Protein AF-A0A2N1TL91-F1 (afdb_monomer_lite)

Secondary structure (DSSP, 8-state):
------TT---S---EEEEEEEETTEEEEEEEEEEEEETTEEEETTS-HHHHHHHHHHHHHHT--SS-EEEEEE-EEETTEEESS--EEEEETTTTEEEEEEETTS-TT-EEEEEETTEEEEEEHHHHHHHHHHHHHH-TTS-HHHHHHHHHHHHHH-GGGGSSSSPPPEEEE-

Sequence (174 aa):
MPKITPINRVDKTEKYIVVPRLVRGKIKKTLKRLIKVRGYCYFTQGVALGIIDFIYRAVVKLGLGDRKLIFSRGSVRAAGKVTGSTVEILELDWDLGTSIIIPMKINYHHTCRVTIDSGDHRLKIMEIIVLSGLLKLKYPEKPVRWRNDAAAAIIALGWKTMETENLPSVYRLE

Radius of gyration: 18.21 Å; chains: 1; bounding box: 67×29×43 Å

pLDDT: mean 85.66, std 12.83, range [41.56, 97.56]

Structure (mmCIF, N/CA/C/O backbone):
data_AF-A0A2N1TL91-F1
#
_entry.id   AF-A0A2N1TL91-F1
#
loop_
_atom_site.group_PDB
_atom_site.id
_atom_site.type_symbol
_atom_site.label_atom_id
_atom_site.label_alt_id
_atom_site.label_comp_id
_atom_site.label_asym_id
_atom_site.label_entity_id
_atom_site.label_seq_id
_atom_site.pdbx_PDB_ins_code
_atom_site.Cartn_x
_atom_site.Cartn_y
_atom_site.Cartn_z
_atom_site.occupancy
_atom_site.B_iso_or_equiv
_atom_site.auth_seq_id
_atom_site.auth_comp_id
_atom_site.auth_asym_id
_atom_site.auth_atom_id
_atom_site.pdbx_PDB_model_num
ATOM 1 N N . MET A 1 1 ? -51.811 5.942 13.003 1.00 41.56 1 MET A N 1
ATOM 2 C CA . MET A 1 1 ? -50.927 5.159 13.896 1.00 41.56 1 MET A CA 1
ATOM 3 C C . MET A 1 1 ? -49.476 5.506 13.590 1.00 41.56 1 MET A 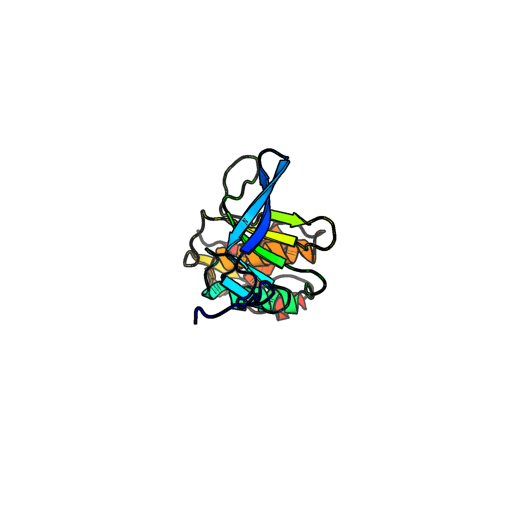C 1
ATOM 5 O O . MET A 1 1 ? -49.114 5.434 12.418 1.00 41.56 1 MET A O 1
ATOM 9 N N . PRO A 1 2 ? -48.652 5.918 14.570 1.00 47.44 2 PRO A N 1
ATOM 10 C CA . PRO A 1 2 ? -47.228 6.111 14.323 1.00 47.44 2 PRO A CA 1
ATOM 11 C C . PRO A 1 2 ? -46.566 4.758 14.025 1.00 47.44 2 PRO A C 1
ATOM 13 O O . PRO A 1 2 ? -46.852 3.749 14.666 1.00 47.44 2 PRO A O 1
ATOM 16 N N . LYS A 1 3 ? -45.708 4.730 13.004 1.00 57.72 3 LYS A N 1
ATOM 17 C CA . LYS A 1 3 ? -45.023 3.527 12.522 1.00 57.72 3 LYS A CA 1
ATOM 18 C C . LYS A 1 3 ? -43.990 3.061 13.557 1.00 57.72 3 LYS A C 1
ATOM 20 O O . LYS A 1 3 ? -42.916 3.648 13.667 1.00 57.72 3 LYS A O 1
ATOM 25 N N . ILE A 1 4 ? -44.309 2.000 14.296 1.00 66.19 4 ILE A N 1
ATOM 26 C CA . ILE A 1 4 ? -43.395 1.361 15.253 1.00 66.19 4 ILE A CA 1
ATOM 27 C C . ILE A 1 4 ? -42.240 0.734 14.462 1.00 66.19 4 ILE A C 1
ATOM 29 O O . ILE A 1 4 ? -42.445 -0.151 13.631 1.00 66.19 4 ILE A O 1
ATOM 33 N N . THR A 1 5 ? -41.020 1.225 14.688 1.00 55.25 5 THR A N 1
ATOM 34 C CA . THR A 1 5 ? -39.805 0.689 14.062 1.00 55.25 5 THR A CA 1
ATOM 35 C C . THR A 1 5 ? -39.042 -0.140 15.102 1.00 55.25 5 THR A C 1
ATOM 37 O O . THR A 1 5 ? -38.749 0.396 16.169 1.00 55.25 5 THR A O 1
ATOM 40 N N . PRO A 1 6 ? -38.721 -1.422 14.838 1.00 58.09 6 PRO A N 1
ATOM 41 C CA . PRO A 1 6 ? -37.989 -2.269 15.780 1.00 58.09 6 PRO A CA 1
ATOM 42 C C . PRO A 1 6 ? -36.609 -1.690 16.098 1.00 58.09 6 PRO A C 1
ATOM 44 O O . PRO A 1 6 ? -35.898 -1.276 15.184 1.00 58.09 6 PRO A O 1
ATOM 47 N N . ILE A 1 7 ? -36.190 -1.736 17.366 1.00 57.38 7 ILE A N 1
ATOM 48 C CA . ILE A 1 7 ? -34.856 -1.272 17.796 1.00 57.38 7 ILE A CA 1
ATOM 49 C C . ILE A 1 7 ? -33.720 -2.052 17.103 1.00 57.38 7 ILE A C 1
ATOM 51 O O . ILE A 1 7 ? -32.641 -1.521 16.869 1.00 57.38 7 ILE A O 1
ATOM 55 N N . ASN A 1 8 ? -34.016 -3.289 16.687 1.00 48.91 8 ASN A N 1
ATOM 56 C CA . ASN A 1 8 ? -33.108 -4.198 15.984 1.00 48.91 8 ASN A CA 1
ATOM 57 C C . ASN A 1 8 ? -33.063 -3.958 14.469 1.00 48.91 8 ASN A C 1
ATOM 59 O O . ASN A 1 8 ? -32.372 -4.676 13.747 1.00 48.91 8 ASN A O 1
ATOM 63 N N . ARG A 1 9 ? -33.794 -2.961 13.959 1.00 46.59 9 ARG A N 1
ATOM 64 C CA . ARG A 1 9 ? -33.745 -2.573 12.552 1.00 46.59 9 ARG A CA 1
ATOM 65 C C . ARG A 1 9 ? -32.490 -1.733 12.312 1.00 46.59 9 ARG A C 1
ATOM 67 O O . ARG A 1 9 ? -32.558 -0.529 12.071 1.00 46.59 9 ARG A O 1
ATOM 74 N N . VAL A 1 10 ? -31.329 -2.385 12.368 1.00 45.81 10 VAL A N 1
ATOM 75 C CA . VAL A 1 10 ? -30.039 -1.852 11.905 1.00 45.81 10 VAL A CA 1
ATOM 76 C C . VAL A 1 10 ? -30.035 -1.871 10.369 1.00 45.81 10 VAL A C 1
ATOM 78 O O . VAL A 1 10 ? -29.189 -2.473 9.717 1.00 45.81 10 VAL A O 1
ATOM 81 N N . ASP A 1 11 ? -31.025 -1.218 9.758 1.00 43.91 11 ASP A N 1
ATOM 82 C CA . ASP A 1 11 ? -31.017 -0.926 8.328 1.00 43.91 11 ASP A CA 1
ATOM 83 C C . ASP A 1 11 ? -30.002 0.197 8.113 1.00 43.91 11 ASP A C 1
ATOM 85 O O . ASP A 1 11 ? -30.347 1.379 8.210 1.00 43.91 11 ASP A O 1
ATOM 89 N N . LYS A 1 12 ? -28.737 -0.189 7.901 1.00 46.09 12 LYS A N 1
ATOM 90 C CA . LYS A 1 12 ? -27.657 0.513 7.177 1.00 46.09 12 LYS A CA 1
ATOM 91 C C . LYS A 1 12 ? -26.326 -0.002 7.714 1.00 46.09 12 LYS A C 1
ATOM 93 O O . LYS A 1 12 ? -25.957 0.342 8.833 1.00 46.09 12 LYS A O 1
ATOM 98 N N . THR A 1 13 ? -25.641 -0.796 6.887 1.00 49.25 13 THR A N 1
ATOM 99 C CA . THR A 1 13 ? -24.174 -0.934 6.813 1.00 49.25 13 THR A CA 1
ATOM 100 C C . THR A 1 13 ? -23.443 -0.051 7.813 1.00 49.25 13 THR A C 1
ATOM 102 O O . THR A 1 13 ? -23.560 1.170 7.706 1.00 49.25 13 THR A O 1
ATOM 105 N N . GLU A 1 14 ? -22.714 -0.657 8.760 1.00 57.12 14 GLU A N 1
ATOM 106 C CA . GLU A 1 14 ? -21.877 0.027 9.754 1.00 57.12 14 GLU A CA 1
ATOM 107 C C . GLU A 1 14 ? -21.285 1.313 9.168 1.00 57.12 14 GLU A C 1
ATOM 109 O O . GLU A 1 14 ? -20.342 1.303 8.375 1.00 57.12 14 GLU A O 1
ATOM 114 N N . LYS A 1 15 ? -21.909 2.455 9.480 1.00 73.25 15 LYS A N 1
ATOM 115 C CA . LYS A 1 15 ? -21.544 3.720 8.831 1.00 73.25 15 LYS A CA 1
ATOM 116 C C . LYS A 1 15 ? -20.199 4.214 9.322 1.00 73.25 15 LYS A C 1
ATOM 118 O O . LYS A 1 15 ? -19.642 5.117 8.709 1.00 73.25 15 LYS A O 1
ATOM 123 N N . TYR A 1 16 ? -19.701 3.666 10.423 1.00 79.44 16 TYR A N 1
ATOM 124 C CA . TYR A 1 16 ? -18.503 4.115 11.093 1.00 79.44 16 TYR A CA 1
ATOM 125 C C . TYR A 1 16 ? -17.674 2.928 11.563 1.00 79.44 16 TYR A C 1
ATOM 127 O O . TYR A 1 16 ? -18.215 1.915 11.987 1.00 79.44 16 TYR A O 1
ATOM 135 N N . ILE A 1 17 ? -16.359 3.097 11.521 1.00 80.38 17 ILE A N 1
ATOM 136 C CA . ILE A 1 17 ? -15.377 2.167 12.060 1.00 80.38 17 ILE A CA 1
ATOM 137 C C . ILE A 1 17 ? -14.492 2.906 13.054 1.00 80.38 17 ILE A C 1
ATOM 139 O O . ILE A 1 17 ? -14.173 4.090 12.881 1.00 80.38 17 ILE A O 1
ATOM 143 N N . VAL A 1 18 ? -14.085 2.207 14.107 1.00 78.50 18 VAL A N 1
ATOM 144 C CA . VAL A 1 18 ? -13.076 2.714 15.029 1.00 78.50 18 VAL A CA 1
ATOM 145 C C . VAL A 1 18 ? -11.709 2.511 14.387 1.00 78.50 18 VAL A C 1
ATOM 147 O O . VAL A 1 18 ? -11.247 1.388 14.226 1.00 78.50 18 VAL A O 1
ATOM 150 N N . VAL A 1 19 ? -11.057 3.612 14.020 1.00 78.31 19 VAL A N 1
ATOM 151 C CA . VAL A 1 19 ? -9.691 3.621 13.495 1.00 78.31 19 VAL A CA 1
ATOM 152 C C . VAL A 1 19 ? -8.743 4.058 14.605 1.00 78.31 19 VAL A C 1
ATOM 154 O O . VAL A 1 19 ? -8.709 5.243 14.960 1.00 78.31 19 VAL A O 1
ATOM 157 N N . PRO A 1 20 ? -7.974 3.136 15.187 1.00 75.50 20 PRO A N 1
ATOM 158 C CA . PRO A 1 20 ? -6.905 3.490 16.103 1.00 75.50 20 PRO A CA 1
ATOM 159 C C . PRO A 1 20 ? -5.712 4.081 15.347 1.00 75.50 20 PRO A C 1
ATOM 161 O O . PRO A 1 20 ? -5.467 3.800 14.168 1.00 75.50 20 PRO A O 1
ATOM 164 N N . ARG A 1 21 ? -4.994 4.952 16.050 1.00 75.56 21 ARG A N 1
ATOM 165 C CA . ARG A 1 21 ? -3.852 5.713 15.550 1.00 75.56 21 ARG A CA 1
ATOM 166 C C . ARG A 1 21 ? -2.881 5.996 16.685 1.00 75.56 21 ARG A C 1
ATOM 168 O O . ARG A 1 21 ? -3.324 6.210 17.814 1.00 75.56 21 ARG A O 1
ATOM 175 N N . LEU A 1 22 ? -1.589 6.099 16.391 1.00 73.94 22 LEU A N 1
ATOM 176 C CA . LEU A 1 22 ? -0.610 6.547 17.376 1.00 73.94 22 LEU A CA 1
ATOM 177 C C . LEU A 1 22 ? -0.572 8.080 17.436 1.00 73.94 22 LEU A C 1
ATOM 179 O O . LEU A 1 22 ? -0.295 8.774 16.457 1.00 73.94 22 LEU A O 1
ATOM 183 N N . VAL A 1 23 ? -0.854 8.637 18.613 1.00 75.81 23 VAL A N 1
ATOM 184 C CA . VAL A 1 23 ? -0.751 10.074 18.888 1.00 75.81 23 VAL A CA 1
ATOM 185 C C . VAL A 1 23 ? 0.132 10.258 20.113 1.00 75.81 23 VAL A C 1
ATOM 187 O O . VAL A 1 23 ? -0.252 9.882 21.215 1.00 75.81 23 VAL A O 1
ATOM 190 N N . ARG A 1 24 ? 1.322 10.846 19.920 1.00 74.88 24 ARG A N 1
ATOM 191 C CA . ARG A 1 24 ? 2.325 11.044 20.990 1.00 74.88 24 ARG A CA 1
ATOM 192 C C . ARG A 1 24 ? 2.634 9.741 21.756 1.00 74.88 24 ARG A C 1
ATOM 194 O O . ARG A 1 24 ? 2.652 9.732 22.979 1.00 74.88 24 ARG A O 1
ATOM 201 N N . GLY A 1 25 ? 2.800 8.632 21.030 1.00 71.38 25 GLY A N 1
ATOM 202 C CA . GLY A 1 25 ? 3.099 7.312 21.604 1.00 71.38 25 GLY A CA 1
ATOM 203 C C . GLY A 1 25 ? 1.911 6.585 22.245 1.00 71.38 25 GLY A C 1
ATOM 204 O O . GLY A 1 25 ? 2.055 5.433 22.629 1.00 71.38 25 GLY A O 1
ATOM 205 N N . LYS A 1 26 ? 0.730 7.210 22.331 1.00 76.75 26 LYS A N 1
ATOM 206 C CA . LYS A 1 26 ? -0.486 6.580 22.864 1.00 76.75 26 LYS A CA 1
ATOM 207 C C . LYS A 1 26 ? -1.430 6.177 21.735 1.00 76.75 26 LYS A C 1
ATOM 209 O O . LYS A 1 26 ? -1.617 6.936 20.780 1.00 76.75 26 LYS A O 1
ATOM 214 N N . ILE A 1 27 ? -2.061 5.009 21.859 1.00 78.62 27 ILE A N 1
ATOM 215 C CA . ILE A 1 27 ? -3.109 4.572 20.931 1.00 78.62 27 ILE A CA 1
ATOM 216 C C . ILE A 1 27 ? -4.360 5.416 21.188 1.00 78.62 27 ILE A C 1
ATOM 218 O O . ILE A 1 27 ? -4.986 5.334 22.243 1.00 78.62 27 ILE A O 1
ATOM 222 N N . LYS A 1 28 ? -4.739 6.235 20.208 1.00 82.00 28 LYS A N 1
ATOM 223 C CA . LYS A 1 28 ? -5.985 7.001 20.205 1.00 82.00 28 LYS A CA 1
ATOM 224 C C . LYS A 1 28 ? -6.950 6.397 19.194 1.00 82.00 28 LYS A C 1
ATOM 226 O O . LYS A 1 28 ? -6.674 6.364 17.996 1.00 82.00 28 LYS A O 1
ATOM 231 N N . LYS A 1 29 ? -8.109 5.961 19.677 1.00 81.25 29 LYS A N 1
ATOM 232 C CA . LYS A 1 29 ? -9.216 5.455 18.859 1.00 81.25 29 LYS A CA 1
ATOM 233 C C . LYS A 1 29 ? -10.019 6.635 18.308 1.00 81.25 29 LYS A C 1
ATOM 235 O O . LYS A 1 29 ? -10.414 7.519 19.062 1.00 81.25 29 LYS A O 1
ATOM 240 N N . THR A 1 30 ? -10.214 6.685 16.991 1.00 82.69 30 THR A N 1
ATOM 241 C CA . THR A 1 30 ? -11.008 7.727 16.321 1.00 82.69 30 THR A CA 1
ATOM 242 C C . THR A 1 30 ? -12.132 7.079 15.533 1.00 82.69 30 THR A C 1
ATOM 244 O O . THR A 1 30 ? -11.883 6.171 14.746 1.00 82.69 30 THR A O 1
ATOM 247 N N . LEU A 1 31 ? -13.360 7.561 15.698 1.00 85.31 31 LEU A N 1
ATOM 248 C CA . LEU A 1 31 ? -14.481 7.108 14.885 1.00 85.31 31 LEU A CA 1
ATOM 249 C C . LEU A 1 31 ? -14.393 7.747 13.493 1.00 85.31 31 LEU A C 1
ATOM 251 O O . LEU A 1 31 ? -14.317 8.972 13.374 1.00 85.31 31 LEU A O 1
ATOM 255 N N . LYS A 1 32 ? -14.393 6.938 12.432 1.00 87.31 32 LYS A N 1
ATOM 256 C CA . LYS A 1 32 ? -14.409 7.430 11.048 1.00 87.31 32 LYS A CA 1
ATOM 257 C C . LYS A 1 32 ? -15.537 6.805 10.268 1.00 87.31 32 LYS A C 1
ATOM 259 O O . LYS A 1 32 ? -15.797 5.617 10.400 1.00 87.31 32 LYS A O 1
ATOM 264 N N . ARG A 1 33 ? -16.162 7.600 9.405 1.00 89.38 33 ARG A N 1
ATOM 265 C CA . ARG A 1 33 ? -17.212 7.109 8.521 1.00 89.38 33 ARG A CA 1
ATOM 266 C C . ARG A 1 33 ? -16.628 6.135 7.493 1.00 89.38 33 ARG A C 1
ATOM 268 O O . ARG A 1 33 ? -15.621 6.467 6.869 1.00 89.38 33 ARG A O 1
ATOM 275 N N . LEU A 1 34 ? -17.244 4.975 7.298 1.00 90.69 34 LEU A N 1
ATOM 276 C CA . LEU A 1 34 ? -16.944 4.050 6.204 1.00 90.69 34 LEU A CA 1
ATOM 277 C C . LEU A 1 34 ? -17.636 4.518 4.920 1.00 90.69 34 LEU A C 1
ATOM 279 O O . LEU A 1 34 ? -18.789 4.950 4.943 1.00 90.69 34 LEU A O 1
ATOM 283 N N . ILE A 1 35 ? -16.918 4.446 3.799 1.00 91.50 35 ILE A N 1
ATOM 284 C CA . ILE A 1 35 ? -17.456 4.773 2.467 1.00 91.50 35 ILE A CA 1
ATOM 285 C C . ILE A 1 35 ? -17.582 3.546 1.570 1.00 91.50 35 ILE A C 1
ATOM 287 O O . ILE A 1 35 ? -18.429 3.533 0.682 1.00 91.50 35 ILE A O 1
ATOM 291 N N . LYS A 1 36 ? -16.740 2.528 1.776 1.00 91.31 36 LYS A N 1
ATOM 292 C CA . LYS A 1 36 ? -16.736 1.306 0.972 1.00 91.31 36 LYS A CA 1
ATOM 293 C C . LYS A 1 36 ? -16.106 0.168 1.767 1.00 91.31 36 LYS A C 1
ATOM 295 O O . LYS A 1 36 ? -15.115 0.374 2.464 1.00 91.31 36 LYS A O 1
ATOM 300 N N . VAL A 1 37 ? -16.666 -1.025 1.623 1.00 91.75 37 VAL A N 1
ATOM 301 C CA . VAL A 1 37 ? -16.080 -2.285 2.090 1.00 91.75 37 VAL A CA 1
ATOM 302 C C . VAL A 1 37 ? -15.947 -3.190 0.872 1.00 91.75 37 VAL A C 1
ATOM 304 O O . VAL A 1 37 ? -16.859 -3.247 0.045 1.00 91.75 37 VAL A O 1
ATOM 307 N N . ARG A 1 38 ? -14.793 -3.839 0.711 1.00 91.81 38 ARG A N 1
ATOM 308 C CA . ARG A 1 38 ? -14.535 -4.773 -0.391 1.00 91.81 38 ARG A CA 1
ATOM 309 C C . ARG A 1 38 ? -13.694 -5.940 0.118 1.00 91.81 38 ARG A C 1
ATOM 311 O O . ARG A 1 38 ? -12.493 -5.788 0.329 1.00 91.81 38 ARG A O 1
ATOM 318 N N . GLY A 1 39 ? -14.333 -7.093 0.319 1.00 90.31 39 GLY A N 1
ATOM 319 C CA . GLY A 1 39 ? -13.713 -8.231 1.003 1.00 90.31 39 GLY A CA 1
ATOM 320 C C . GLY A 1 39 ? -13.255 -7.830 2.408 1.00 90.31 39 GLY A C 1
ATOM 321 O O . GLY A 1 39 ? -14.010 -7.218 3.156 1.00 90.31 39 GLY A O 1
ATOM 322 N N . TYR A 1 40 ? -11.994 -8.103 2.725 1.00 91.31 40 TYR A N 1
ATOM 323 C CA . TYR A 1 40 ? -11.333 -7.727 3.980 1.00 91.31 40 TYR A CA 1
ATOM 324 C C . TYR A 1 40 ? -10.836 -6.265 4.018 1.00 91.31 40 TYR A C 1
ATOM 326 O O . TYR A 1 40 ? -10.272 -5.842 5.026 1.00 91.31 40 TYR A O 1
ATOM 334 N N . CYS A 1 41 ? -11.012 -5.473 2.950 1.00 94.56 41 CYS A N 1
ATOM 335 C CA . CYS A 1 41 ? -10.593 -4.069 2.912 1.00 94.56 41 CYS A CA 1
ATOM 336 C C . CYS A 1 41 ? -11.740 -3.117 3.286 1.00 94.56 41 CYS A C 1
ATOM 338 O O . CYS A 1 41 ? -12.769 -3.061 2.607 1.00 94.56 41 CYS A O 1
ATOM 340 N N . TYR A 1 42 ? -11.517 -2.298 4.310 1.00 94.38 42 TYR A N 1
ATOM 341 C CA . TYR A 1 42 ? -12.449 -1.296 4.822 1.00 94.38 42 TYR A CA 1
ATOM 342 C C . TYR A 1 42 ? -11.905 0.099 4.525 1.00 94.38 42 TYR A C 1
ATOM 344 O O . TYR A 1 42 ? -10.806 0.442 4.954 1.00 94.38 42 TYR A O 1
ATOM 352 N N . PHE A 1 43 ? -12.662 0.924 3.805 1.00 94.81 43 PHE A N 1
ATOM 353 C CA . PHE A 1 43 ? -12.222 2.252 3.378 1.00 94.81 43 PHE A CA 1
ATOM 354 C C . PHE A 1 43 ? -13.031 3.337 4.075 1.00 94.81 43 PHE A C 1
ATOM 356 O O . PHE A 1 43 ? -14.263 3.374 3.980 1.00 94.81 43 PHE A O 1
ATOM 363 N N . THR A 1 44 ? -12.339 4.253 4.753 1.00 94.00 44 THR A N 1
ATOM 364 C CA . THR A 1 44 ? -12.988 5.393 5.406 1.00 94.00 44 THR A CA 1
ATOM 365 C C . THR A 1 44 ? -13.160 6.582 4.472 1.00 94.00 44 THR A C 1
ATOM 367 O O . THR A 1 44 ? -12.471 6.727 3.461 1.00 94.00 44 THR A O 1
ATOM 370 N N . GLN A 1 45 ? -14.017 7.513 4.881 1.00 90.00 45 GLN A N 1
ATOM 371 C CA . GLN A 1 45 ? -14.168 8.816 4.253 1.00 90.00 45 GLN A CA 1
ATOM 372 C C . GLN A 1 45 ? -12.808 9.513 4.101 1.00 90.00 45 GLN A C 1
ATOM 374 O O . GLN A 1 45 ? -11.959 9.472 4.998 1.00 90.00 45 GLN A O 1
ATOM 379 N N . GLY A 1 46 ? -12.604 10.114 2.928 1.00 89.25 46 GLY A N 1
ATOM 380 C CA . GLY A 1 46 ? -11.363 10.771 2.519 1.00 89.25 46 GLY A CA 1
ATOM 381 C C . GLY A 1 46 ? -10.449 9.908 1.646 1.00 89.25 46 GLY A C 1
ATOM 382 O O . GLY A 1 46 ? -9.626 10.467 0.921 1.00 89.25 46 GLY A O 1
ATOM 383 N N . VAL A 1 47 ? -10.569 8.574 1.668 1.00 94.00 47 VAL A N 1
ATOM 384 C CA . VAL A 1 47 ? -9.841 7.730 0.707 1.00 94.00 47 VAL A CA 1
ATOM 385 C C . VAL A 1 47 ? -10.436 7.944 -0.687 1.00 94.00 47 VAL A C 1
ATOM 387 O O . VAL A 1 47 ? -11.649 7.866 -0.866 1.00 94.00 47 VAL A O 1
ATOM 390 N N . ALA A 1 4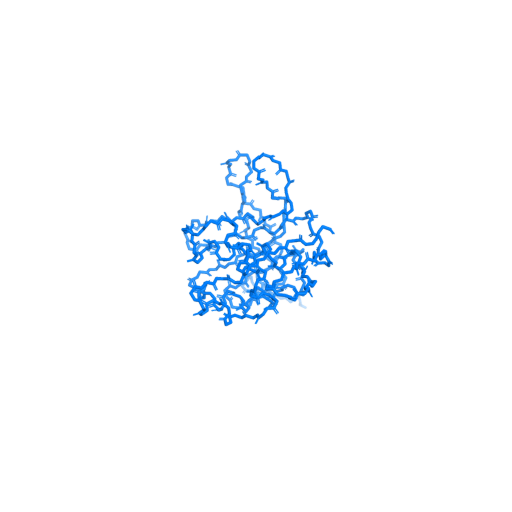8 ? -9.586 8.240 -1.674 1.00 93.38 48 ALA A N 1
ATOM 391 C CA . ALA A 1 48 ? -10.029 8.467 -3.045 1.00 93.38 48 ALA A CA 1
ATOM 392 C C . ALA A 1 48 ? -10.632 7.185 -3.638 1.00 93.38 48 ALA A C 1
ATOM 394 O O . ALA A 1 48 ? -10.034 6.117 -3.547 1.00 93.38 48 ALA A O 1
ATOM 395 N N . LEU A 1 49 ? -11.790 7.275 -4.297 1.00 92.06 49 LEU A N 1
ATOM 396 C CA . LEU A 1 49 ? -12.440 6.088 -4.868 1.00 92.06 49 LEU A CA 1
ATOM 397 C C . LEU A 1 49 ? -11.559 5.383 -5.914 1.00 92.06 49 LEU A C 1
ATOM 399 O O . LEU A 1 49 ? -11.559 4.157 -5.976 1.00 92.06 49 LEU A O 1
ATOM 403 N N . GLY A 1 50 ? -10.755 6.146 -6.665 1.00 92.12 50 GLY A N 1
ATOM 404 C CA . GLY A 1 50 ? -9.857 5.615 -7.694 1.00 92.12 50 GLY A CA 1
ATOM 405 C C . GLY A 1 50 ? -8.752 4.689 -7.172 1.00 92.12 50 GLY A C 1
ATOM 406 O O . GLY A 1 50 ? -8.307 3.822 -7.913 1.00 92.12 50 GLY A O 1
ATOM 407 N N . ILE A 1 51 ? -8.339 4.810 -5.900 1.00 95.19 51 ILE A N 1
ATOM 408 C CA . ILE A 1 51 ? -7.289 3.940 -5.337 1.00 95.19 51 ILE A CA 1
ATOM 409 C C . ILE A 1 51 ? -7.842 2.631 -4.757 1.00 95.19 51 ILE A C 1
ATOM 411 O O . ILE A 1 51 ? -7.092 1.682 -4.550 1.00 95.19 51 ILE A O 1
ATOM 415 N N . ILE A 1 52 ? -9.149 2.553 -4.489 1.00 95.50 52 ILE A N 1
ATOM 416 C CA . ILE A 1 52 ? -9.756 1.419 -3.772 1.00 95.50 52 ILE A CA 1
ATOM 417 C C . ILE A 1 52 ? -9.549 0.104 -4.524 1.00 95.50 52 ILE A C 1
ATOM 419 O O . ILE A 1 52 ? -9.178 -0.908 -3.931 1.00 95.50 52 ILE A O 1
ATOM 423 N N . ASP A 1 53 ? -9.774 0.124 -5.834 1.00 95.38 53 ASP A N 1
ATOM 424 C CA . ASP A 1 53 ? -9.685 -1.069 -6.669 1.00 95.38 53 ASP A CA 1
ATOM 425 C C . ASP A 1 53 ? -8.238 -1.540 -6.833 1.00 95.38 53 ASP A C 1
ATOM 427 O O . ASP A 1 53 ? -7.977 -2.743 -6.792 1.00 95.38 53 ASP A O 1
ATOM 431 N N . PHE A 1 54 ? -7.301 -0.593 -6.929 1.00 96.19 54 PHE A N 1
ATOM 432 C CA . PHE A 1 54 ? -5.868 -0.870 -6.891 1.00 96.19 54 PHE A CA 1
ATOM 433 C C . PHE A 1 54 ? -5.467 -1.548 -5.574 1.00 96.19 54 PHE A C 1
ATOM 435 O O . PHE A 1 54 ? -4.869 -2.623 -5.597 1.00 96.19 54 PHE A O 1
ATOM 442 N N . ILE A 1 55 ? -5.865 -0.970 -4.434 1.00 97.25 55 ILE A N 1
ATOM 443 C CA . ILE A 1 55 ? -5.564 -1.512 -3.103 1.00 97.25 55 ILE A CA 1
ATOM 444 C C . ILE A 1 55 ? -6.117 -2.923 -2.964 1.00 97.25 55 ILE A C 1
ATOM 446 O O . ILE A 1 55 ? -5.375 -3.831 -2.612 1.00 97.25 55 ILE A O 1
ATOM 450 N N . TYR A 1 56 ? -7.398 -3.126 -3.271 1.00 96.88 56 TYR A N 1
ATOM 451 C CA . TYR A 1 56 ? -8.017 -4.440 -3.137 1.00 96.88 56 TYR A CA 1
ATOM 452 C C . TYR A 1 56 ? -7.278 -5.506 -3.960 1.00 96.88 56 TYR A C 1
ATOM 454 O O . TYR A 1 56 ? -6.947 -6.565 -3.432 1.00 96.88 56 TYR A O 1
ATOM 462 N N . ARG A 1 57 ? -6.950 -5.214 -5.228 1.00 95.69 57 ARG A N 1
ATOM 463 C CA . ARG A 1 57 ? -6.180 -6.140 -6.078 1.00 95.69 57 ARG A CA 1
ATOM 464 C C . ARG A 1 57 ? -4.800 -6.438 -5.494 1.00 95.69 57 ARG A C 1
ATOM 466 O O . ARG A 1 57 ? -4.378 -7.590 -5.526 1.00 95.69 57 ARG A O 1
ATOM 473 N N . ALA A 1 58 ? -4.123 -5.427 -4.951 1.00 96.88 58 ALA A N 1
ATOM 474 C CA . ALA A 1 58 ? -2.820 -5.603 -4.322 1.00 96.88 58 ALA A CA 1
ATOM 475 C C . ALA A 1 58 ? -2.881 -6.488 -3.077 1.00 96.88 58 ALA A C 1
ATOM 477 O O . ALA A 1 58 ? -2.055 -7.382 -2.920 1.00 96.88 58 ALA A O 1
ATOM 478 N N . VAL A 1 59 ? -3.885 -6.293 -2.224 1.00 96.69 59 VAL A N 1
ATOM 479 C CA . VAL A 1 59 ? -4.060 -7.112 -1.021 1.00 96.69 59 VAL A CA 1
ATOM 480 C C . VAL A 1 59 ? -4.357 -8.572 -1.392 1.00 96.69 59 VAL A C 1
ATOM 482 O O . VAL A 1 59 ? -3.757 -9.472 -0.804 1.00 96.69 59 VAL A O 1
ATOM 485 N N . VAL A 1 60 ? -5.184 -8.814 -2.421 1.00 95.69 60 VAL A N 1
ATOM 486 C CA . VAL A 1 60 ? -5.439 -10.171 -2.949 1.00 95.69 60 VAL A CA 1
ATOM 487 C C . VAL A 1 60 ? -4.150 -10.803 -3.460 1.00 95.69 60 VAL A C 1
ATOM 489 O O . VAL A 1 60 ? -3.832 -11.926 -3.079 1.00 95.69 60 VAL A O 1
ATOM 492 N N . LYS A 1 61 ? -3.383 -10.084 -4.286 1.00 95.00 61 LYS A N 1
ATOM 493 C CA . LYS A 1 61 ? -2.136 -10.595 -4.873 1.00 95.00 61 LYS A CA 1
ATOM 494 C C . LYS A 1 61 ? -1.054 -10.890 -3.838 1.00 95.00 61 LYS A C 1
ATOM 496 O O . LYS A 1 61 ? -0.300 -11.837 -4.019 1.00 95.00 61 LYS A O 1
ATOM 501 N N . LEU A 1 62 ? -1.002 -10.127 -2.750 1.00 94.44 62 LEU A N 1
ATOM 502 C CA . LEU A 1 62 ? -0.060 -10.357 -1.651 1.00 94.44 62 LEU A CA 1
ATOM 503 C C . LEU A 1 62 ? -0.536 -11.436 -0.660 1.00 94.44 62 LEU A C 1
ATOM 505 O O . LEU A 1 62 ? 0.229 -11.843 0.219 1.00 94.44 62 LEU A O 1
ATOM 509 N N . GLY A 1 63 ? -1.779 -11.914 -0.787 1.00 94.12 63 GLY A N 1
ATOM 510 C CA . GLY A 1 63 ? -2.365 -12.891 0.132 1.00 94.12 63 GLY A CA 1
ATOM 511 C C . GLY A 1 63 ? -2.591 -12.331 1.539 1.00 94.12 63 GLY A C 1
ATOM 512 O O . GLY A 1 63 ? -2.520 -13.071 2.510 1.00 94.12 63 GLY A O 1
ATOM 513 N N . LEU A 1 64 ? -2.844 -11.026 1.660 1.00 93.12 64 LEU A N 1
ATOM 514 C CA . LEU A 1 64 ? -3.039 -10.312 2.932 1.00 93.12 64 LEU A CA 1
ATOM 515 C C . LEU A 1 64 ? -4.515 -10.328 3.390 1.00 93.12 64 LEU A C 1
ATOM 517 O O . LEU A 1 64 ? -5.008 -9.372 3.986 1.00 93.12 64 LEU A O 1
ATOM 521 N N . GLY A 1 65 ? -5.243 -11.383 3.019 1.00 87.69 65 GLY A N 1
ATOM 522 C CA . GLY A 1 65 ? -6.689 -11.505 3.209 1.00 87.69 65 GLY A CA 1
ATOM 523 C C . GLY A 1 65 ? -7.130 -12.249 4.465 1.00 87.69 65 GLY A C 1
ATOM 524 O O . GLY A 1 65 ? -8.326 -12.435 4.669 1.00 87.69 65 GLY A O 1
ATOM 525 N N . ASP A 1 66 ? -6.170 -12.679 5.276 1.00 87.06 66 ASP A N 1
ATOM 526 C CA . ASP A 1 66 ? -6.358 -13.370 6.554 1.00 87.06 66 ASP A CA 1
ATOM 527 C C . ASP A 1 66 ? -6.864 -12.439 7.669 1.00 87.06 66 ASP A C 1
ATOM 529 O O . ASP A 1 66 ? -7.370 -12.901 8.688 1.00 87.06 66 ASP A O 1
ATOM 533 N N . ARG A 1 67 ? -6.752 -11.121 7.471 1.00 86.69 67 ARG A N 1
ATOM 534 C CA . ARG A 1 67 ? -7.074 -10.094 8.465 1.00 86.69 67 ARG A CA 1
ATOM 535 C C . ARG A 1 67 ? -7.820 -8.917 7.846 1.00 86.69 67 ARG A C 1
ATOM 537 O O . ARG A 1 67 ? -7.677 -8.611 6.663 1.00 86.69 67 ARG A O 1
ATOM 544 N N . LYS A 1 68 ? -8.585 -8.191 8.664 1.00 91.31 68 LYS A N 1
ATOM 545 C CA . LYS A 1 68 ? -9.234 -6.942 8.234 1.00 91.31 68 LYS A CA 1
ATOM 546 C C . LYS A 1 68 ? -8.180 -5.859 8.010 1.00 91.31 68 LYS A C 1
ATOM 548 O O . LYS A 1 68 ? -7.363 -5.607 8.887 1.00 91.31 68 LYS A O 1
ATOM 553 N N . LEU A 1 69 ? -8.225 -5.170 6.874 1.00 94.19 69 LEU A N 1
ATOM 554 C CA . LEU A 1 69 ? -7.352 -4.033 6.576 1.00 94.19 69 LEU A CA 1
ATOM 555 C C . LEU A 1 69 ? -8.174 -2.751 6.482 1.00 94.19 69 LEU A C 1
ATOM 557 O O . LEU A 1 69 ? -9.041 -2.615 5.617 1.00 94.19 69 LEU A O 1
ATOM 561 N N . ILE A 1 70 ? -7.890 -1.798 7.363 1.00 94.06 70 ILE A N 1
ATOM 562 C CA . ILE A 1 70 ? -8.638 -0.548 7.488 1.00 94.06 70 ILE A CA 1
ATOM 563 C C . ILE A 1 70 ? -7.814 0.586 6.888 1.00 94.06 70 ILE A C 1
ATOM 565 O O . ILE A 1 70 ? -6.845 1.053 7.480 1.00 94.06 70 ILE A O 1
ATOM 569 N N . PHE A 1 71 ? -8.225 1.072 5.724 1.00 95.31 71 PHE A N 1
ATOM 570 C CA . PHE A 1 71 ? -7.581 2.171 5.019 1.00 95.31 71 PHE A CA 1
ATOM 571 C C . PHE A 1 71 ? -8.260 3.487 5.363 1.00 95.31 71 PHE A C 1
ATOM 573 O O . PHE A 1 71 ? -9.455 3.687 5.120 1.00 95.31 71 PHE A O 1
ATOM 580 N N . SER A 1 72 ? -7.480 4.425 5.891 1.00 94.88 72 SER A N 1
ATOM 581 C CA . SER A 1 72 ? -7.979 5.756 6.215 1.00 94.88 72 SER A CA 1
ATOM 582 C C . SER A 1 72 ? -7.003 6.854 5.817 1.00 94.88 72 SER A C 1
ATOM 584 O O . SER A 1 72 ? -5.835 6.601 5.547 1.00 94.88 72 SER A O 1
ATOM 586 N N . ARG A 1 73 ? -7.469 8.106 5.783 1.00 93.38 73 ARG A N 1
ATOM 587 C CA . ARG A 1 73 ? -6.601 9.279 5.596 1.00 93.38 73 ARG A CA 1
ATOM 588 C C . ARG A 1 73 ? -6.275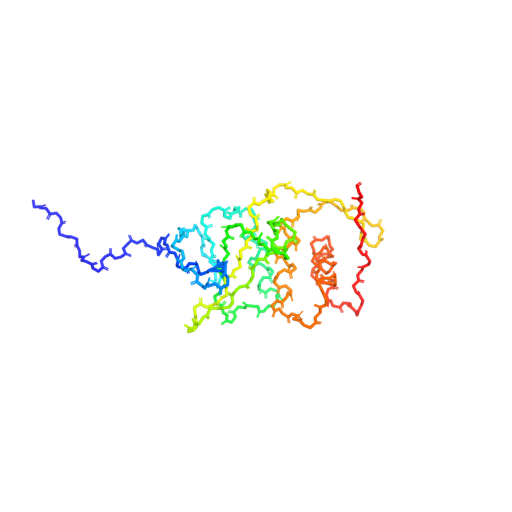 9.934 6.923 1.00 93.38 73 ARG A C 1
ATOM 590 O O . ARG A 1 73 ? -7.152 10.056 7.780 1.00 93.38 73 ARG A O 1
ATOM 597 N N . GLY A 1 74 ? -5.042 10.386 7.098 1.00 91.06 74 GLY A N 1
ATOM 598 C CA . GLY A 1 74 ? -4.640 11.111 8.300 1.00 91.06 74 GLY A CA 1
ATOM 599 C C . GLY A 1 74 ? -3.288 11.792 8.160 1.00 91.06 74 GLY A C 1
ATOM 600 O O . GLY A 1 74 ? -2.612 11.671 7.142 1.00 91.06 74 GLY A O 1
ATOM 601 N N . SER A 1 75 ? -2.888 12.531 9.192 1.00 89.81 75 SER A N 1
ATOM 602 C CA . SER A 1 75 ? -1.513 13.022 9.295 1.00 89.81 75 SER A CA 1
ATOM 603 C C . SER A 1 75 ? -0.597 11.841 9.639 1.00 89.81 75 SER A C 1
ATOM 605 O O . SER A 1 75 ? -0.827 11.142 10.618 1.00 89.81 75 SER A O 1
ATOM 607 N N . VAL A 1 76 ? 0.427 11.600 8.832 1.00 90.00 76 VAL A N 1
ATOM 608 C CA . VAL A 1 76 ? 1.435 10.566 9.101 1.00 90.00 76 VAL A CA 1
ATOM 609 C C . VAL A 1 76 ? 2.709 11.269 9.530 1.00 90.00 76 VAL A C 1
ATOM 611 O O . VAL A 1 76 ? 3.050 12.321 8.976 1.00 90.00 76 VAL A O 1
ATOM 614 N N . ARG A 1 77 ? 3.398 10.725 10.532 1.00 86.81 77 ARG A N 1
ATOM 615 C CA . ARG A 1 77 ? 4.674 11.261 11.010 1.00 86.81 77 ARG A CA 1
ATOM 616 C C . ARG A 1 77 ? 5.783 10.233 10.833 1.00 86.81 77 ARG A C 1
ATOM 618 O O . ARG A 1 77 ? 5.596 9.069 11.155 1.00 86.81 77 ARG A O 1
ATOM 625 N N . ALA A 1 78 ? 6.936 10.691 10.364 1.00 83.19 78 ALA A N 1
ATOM 626 C CA . ALA A 1 78 ? 8.177 9.925 10.322 1.00 83.19 78 ALA A CA 1
ATOM 627 C C . ALA A 1 78 ? 9.291 10.797 10.910 1.00 83.19 78 ALA A C 1
ATOM 629 O O . ALA A 1 78 ? 9.361 11.985 10.592 1.00 83.19 78 ALA A O 1
ATOM 630 N N . ALA A 1 79 ? 10.107 10.239 11.811 1.00 82.12 79 ALA A N 1
ATOM 631 C CA . ALA A 1 79 ? 11.141 10.982 12.545 1.00 82.12 79 ALA A CA 1
ATOM 632 C C . ALA A 1 79 ? 10.619 12.312 13.147 1.00 82.12 79 ALA A C 1
ATOM 634 O O . ALA A 1 79 ? 11.203 13.378 12.977 1.00 82.12 79 ALA A O 1
ATOM 635 N N . GLY A 1 80 ? 9.433 12.274 13.770 1.00 80.56 80 GLY A N 1
ATOM 636 C CA . GLY A 1 80 ? 8.781 13.440 14.388 1.00 80.56 80 GLY A CA 1
ATOM 637 C C . GLY A 1 80 ? 8.118 14.438 13.421 1.00 80.56 80 GLY A C 1
ATOM 638 O O . GLY A 1 80 ? 7.236 15.195 13.845 1.00 80.56 80 GLY A O 1
ATOM 639 N N . LYS A 1 81 ? 8.449 14.408 12.123 1.00 85.94 81 LYS A N 1
ATOM 640 C CA . LYS A 1 81 ? 7.950 15.345 11.102 1.00 85.94 81 LYS A CA 1
ATOM 641 C C . LYS A 1 81 ? 6.741 14.787 10.350 1.00 85.94 81 LYS A C 1
ATOM 643 O O . LYS A 1 81 ? 6.664 13.594 10.070 1.00 85.94 81 LYS A O 1
ATOM 648 N N . VAL A 1 82 ? 5.790 15.658 9.997 1.00 85.81 82 VAL A N 1
ATOM 649 C CA . VAL A 1 82 ? 4.640 15.277 9.157 1.00 85.81 82 VAL A CA 1
ATOM 650 C C . VAL A 1 82 ? 5.124 14.988 7.739 1.00 85.81 82 VAL A C 1
ATOM 652 O O . VAL A 1 82 ? 5.722 15.851 7.093 1.00 85.81 82 VAL A O 1
ATOM 655 N N . THR A 1 83 ? 4.832 13.789 7.242 1.00 87.81 83 THR A N 1
ATOM 656 C CA . THR A 1 83 ? 5.326 13.304 5.953 1.00 87.81 83 THR A CA 1
ATOM 657 C C . THR A 1 83 ? 4.199 12.931 4.990 1.00 87.81 83 THR A C 1
ATOM 659 O O . THR A 1 83 ? 3.081 12.611 5.393 1.00 87.81 83 THR A O 1
ATOM 662 N N . GLY A 1 84 ? 4.514 13.013 3.697 1.00 86.94 84 GLY A N 1
ATOM 663 C CA . GLY A 1 84 ? 3.727 12.441 2.610 1.00 86.94 84 GLY A CA 1
ATOM 664 C C . GLY A 1 84 ? 4.299 11.128 2.069 1.00 86.94 84 GLY A C 1
ATOM 665 O O . GLY A 1 84 ? 3.611 10.427 1.345 1.00 86.94 84 GLY A O 1
ATOM 666 N N . SER A 1 85 ? 5.540 10.779 2.403 1.00 86.50 85 SER A N 1
ATOM 667 C CA . SER A 1 85 ? 6.307 9.749 1.691 1.00 86.50 85 SER A CA 1
ATOM 668 C C . SER A 1 85 ? 6.039 8.309 2.129 1.00 86.50 85 SER A C 1
ATOM 670 O O . SER A 1 85 ? 6.624 7.393 1.565 1.00 86.50 85 SER A O 1
ATOM 672 N N . THR A 1 86 ? 5.201 8.087 3.140 1.00 90.31 86 THR A N 1
ATOM 673 C CA . THR A 1 86 ? 4.926 6.749 3.672 1.00 90.31 86 THR A CA 1
ATOM 674 C C . THR A 1 86 ? 3.536 6.675 4.288 1.00 90.31 86 THR A C 1
ATOM 676 O O . THR A 1 86 ? 2.936 7.705 4.612 1.00 90.31 86 THR A O 1
ATOM 679 N N . VAL A 1 87 ? 3.040 5.454 4.468 1.00 93.00 87 VAL A N 1
ATOM 680 C CA . VAL A 1 87 ? 1.836 5.164 5.249 1.00 93.00 87 VAL A CA 1
ATOM 681 C C . VAL A 1 87 ? 2.206 4.808 6.690 1.00 93.00 87 VAL A C 1
ATOM 683 O O . VAL A 1 87 ? 3.273 4.255 6.958 1.00 93.00 87 VAL A O 1
ATOM 686 N N . GLU A 1 88 ? 1.319 5.116 7.631 1.00 92.19 88 GLU A N 1
ATOM 687 C CA . GLU A 1 88 ? 1.412 4.597 9.002 1.00 92.19 88 GLU A CA 1
ATOM 688 C C . GLU A 1 88 ? 0.670 3.262 9.062 1.00 92.19 88 GLU A C 1
ATOM 690 O O . GLU A 1 88 ? -0.437 3.156 8.535 1.00 92.19 88 GLU A O 1
ATOM 695 N N . ILE A 1 89 ? 1.276 2.253 9.685 1.00 92.00 89 ILE A N 1
ATOM 696 C CA . ILE A 1 89 ? 0.689 0.923 9.856 1.00 92.00 89 ILE A CA 1
ATOM 697 C C . ILE A 1 89 ? 0.636 0.636 11.348 1.00 92.00 89 ILE A C 1
ATOM 699 O O . ILE A 1 89 ? 1.656 0.756 12.028 1.00 92.00 89 ILE A O 1
ATOM 703 N N . LEU A 1 90 ? -0.543 0.268 11.834 1.00 89.06 90 LEU A N 1
ATOM 704 C CA . LEU A 1 90 ? -0.784 -0.101 13.221 1.00 89.06 90 LEU A CA 1
ATOM 705 C C . LEU A 1 90 ? -1.575 -1.408 13.246 1.00 89.06 90 LEU A C 1
ATOM 707 O O . LEU A 1 90 ? -2.686 -1.461 12.715 1.00 89.06 90 LEU A O 1
ATOM 711 N N . GLU A 1 91 ? -1.007 -2.449 13.845 1.00 85.88 91 GLU A N 1
ATOM 712 C CA . GLU A 1 91 ? -1.739 -3.682 14.146 1.00 85.88 91 GLU A CA 1
ATOM 713 C C . GLU A 1 91 ? -2.640 -3.466 15.355 1.00 85.88 91 GLU A C 1
ATOM 715 O O . GLU A 1 91 ? -2.300 -2.712 16.272 1.00 85.88 91 GLU A O 1
ATOM 720 N N . LEU A 1 92 ? -3.845 -4.026 15.287 1.00 78.88 92 LEU A N 1
ATOM 721 C CA . LEU A 1 92 ? -4.887 -3.790 16.270 1.00 78.88 92 LEU A CA 1
ATOM 722 C C . LEU A 1 92 ? -5.057 -5.038 17.116 1.00 78.88 92 LEU A C 1
ATOM 724 O O . LEU A 1 92 ? -5.145 -6.143 16.588 1.00 78.88 92 LEU A O 1
ATOM 728 N N . ASP A 1 93 ? -5.170 -4.826 18.419 1.00 70.00 93 ASP A N 1
ATOM 729 C CA . ASP A 1 93 ? -5.468 -5.874 19.382 1.00 70.00 93 ASP A CA 1
ATOM 730 C C . ASP A 1 93 ? -6.796 -6.592 19.054 1.00 70.00 93 ASP A C 1
ATOM 732 O O . ASP A 1 93 ? -7.727 -5.982 18.519 1.00 70.00 93 ASP A O 1
ATOM 736 N N . TRP A 1 94 ? -6.894 -7.870 19.443 1.00 61.75 94 TRP A N 1
ATOM 737 C CA . TRP A 1 94 ? -8.144 -8.649 19.516 1.00 61.75 94 TRP A CA 1
ATOM 738 C C . TRP A 1 94 ? -8.857 -8.828 18.164 1.00 61.75 94 TRP A C 1
ATOM 740 O O . TRP A 1 94 ? -10.046 -8.538 18.034 1.00 61.75 94 TRP A O 1
ATOM 750 N N . ASP A 1 95 ? -8.125 -9.267 17.138 1.00 63.81 95 ASP A N 1
ATOM 751 C CA . ASP A 1 95 ? -8.652 -9.565 15.792 1.00 63.81 95 ASP A CA 1
ATOM 752 C C . ASP A 1 95 ? -9.350 -8.388 15.081 1.00 63.81 95 ASP A C 1
ATOM 754 O O . ASP A 1 95 ? -10.057 -8.552 14.079 1.00 63.81 95 ASP A O 1
ATOM 758 N N . LEU A 1 96 ? -9.122 -7.154 15.546 1.00 74.69 96 LEU A N 1
ATOM 759 C CA . LEU A 1 96 ? -9.667 -5.948 14.917 1.00 74.69 96 LEU A CA 1
ATOM 760 C C . LEU A 1 96 ? -9.024 -5.658 13.549 1.00 74.69 96 LEU A C 1
ATOM 762 O O . LEU A 1 96 ? -9.615 -4.947 12.730 1.00 74.69 96 LEU A O 1
ATOM 766 N N . GLY A 1 97 ? -7.846 -6.230 13.284 1.00 86.62 97 GLY A N 1
ATOM 767 C CA . GLY A 1 97 ? -7.151 -6.173 12.000 1.00 86.62 97 GLY A CA 1
ATOM 768 C C . GLY A 1 97 ? -5.946 -5.234 11.995 1.00 86.62 97 GLY A C 1
ATOM 769 O O . GLY A 1 97 ? -5.243 -5.086 12.988 1.00 86.62 97 GLY A O 1
ATOM 770 N N . THR A 1 98 ? -5.686 -4.590 10.860 1.00 91.56 98 THR A N 1
ATOM 771 C CA . THR A 1 98 ? -4.553 -3.680 10.664 1.00 91.56 98 THR A CA 1
ATOM 772 C C . THR A 1 98 ? -5.043 -2.344 10.116 1.00 91.56 98 THR A C 1
ATOM 774 O O . THR A 1 98 ? -5.701 -2.277 9.077 1.00 91.56 98 THR A O 1
ATOM 777 N N . SER A 1 99 ? -4.705 -1.256 10.804 1.00 92.50 99 SER A N 1
ATOM 778 C CA . SER A 1 99 ? -4.983 0.115 10.378 1.00 92.50 99 SER A CA 1
ATOM 779 C C . SER A 1 99 ? -3.844 0.637 9.506 1.00 92.50 99 SER A C 1
ATOM 781 O O . SER A 1 99 ? -2.684 0.640 9.917 1.00 92.50 99 SER A O 1
ATOM 783 N N . ILE A 1 100 ? -4.181 1.097 8.301 1.00 95.19 100 ILE A N 1
ATOM 784 C CA . ILE A 1 100 ? -3.264 1.684 7.323 1.00 95.19 100 ILE A CA 1
ATOM 785 C C . ILE A 1 100 ? -3.705 3.128 7.070 1.00 95.19 100 ILE A C 1
ATOM 787 O O . ILE A 1 100 ? -4.768 3.403 6.501 1.00 95.19 100 ILE A O 1
ATOM 791 N N . ILE A 1 101 ? -2.883 4.082 7.502 1.00 94.44 101 ILE A N 1
ATOM 792 C CA . ILE A 1 101 ? -3.174 5.513 7.404 1.00 94.44 101 ILE A CA 1
ATOM 793 C C . ILE A 1 101 ? -2.370 6.111 6.252 1.00 94.44 101 ILE A C 1
ATOM 795 O O . ILE A 1 101 ? -1.147 6.231 6.306 1.00 94.44 101 ILE A O 1
ATOM 799 N N . ILE A 1 102 ? -3.084 6.535 5.214 1.00 95.25 102 ILE A N 1
ATOM 800 C CA . ILE A 1 102 ? -2.532 7.165 4.019 1.00 95.25 102 ILE A CA 1
ATOM 801 C C . ILE A 1 102 ? -2.383 8.681 4.278 1.00 95.25 102 ILE A C 1
ATOM 803 O O . ILE A 1 102 ? -3.351 9.330 4.700 1.00 95.25 102 ILE A O 1
ATOM 807 N N . PRO A 1 103 ? -1.211 9.289 4.016 1.00 93.94 103 PRO A N 1
ATOM 808 C CA . PRO A 1 103 ? -0.907 10.658 4.425 1.00 93.94 103 PRO A CA 1
ATOM 809 C C . PRO A 1 103 ? -1.717 11.718 3.682 1.00 93.94 103 PRO A C 1
ATOM 811 O O . PRO A 1 103 ? -1.631 11.833 2.457 1.00 93.94 103 PRO A O 1
ATOM 814 N N . MET A 1 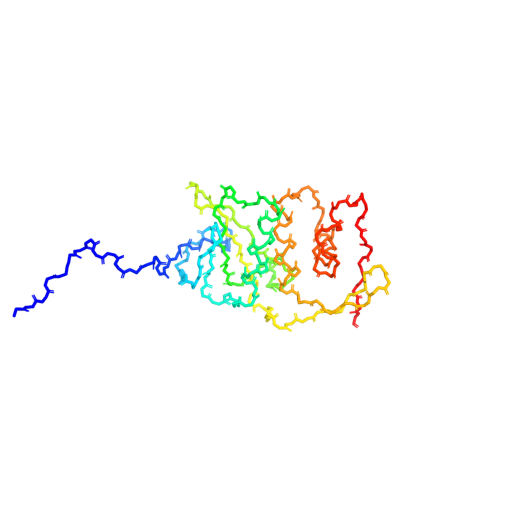104 ? -2.412 12.576 4.431 1.00 93.38 104 MET A N 1
ATOM 815 C CA . MET A 1 104 ? -3.193 13.703 3.898 1.00 93.38 104 MET A CA 1
ATOM 816 C C . MET A 1 104 ? -2.378 14.689 3.052 1.00 93.38 104 MET A C 1
ATOM 818 O O . MET A 1 104 ? -2.946 15.332 2.178 1.00 93.38 104 MET A O 1
ATOM 822 N N . LYS A 1 105 ? -1.060 14.776 3.274 1.00 92.25 105 LYS A N 1
ATOM 823 C CA . LYS A 1 105 ? -0.152 15.689 2.560 1.00 92.25 105 LYS A CA 1
ATOM 824 C C . LYS A 1 105 ? -0.033 15.387 1.056 1.00 92.25 105 LYS A C 1
ATOM 826 O O . LYS A 1 105 ? 0.414 16.245 0.307 1.00 92.25 105 LYS A O 1
ATOM 831 N N . ILE A 1 106 ? -0.407 14.183 0.611 1.00 90.12 106 ILE A N 1
ATOM 832 C CA . ILE A 1 106 ? -0.349 13.788 -0.804 1.00 90.12 106 ILE A CA 1
ATOM 833 C C . ILE A 1 106 ? -1.749 13.710 -1.395 1.00 90.12 106 ILE A C 1
ATOM 835 O O . ILE A 1 106 ? -2.571 12.932 -0.917 1.00 90.12 106 ILE A O 1
ATOM 839 N N . ASN A 1 107 ? -1.995 14.449 -2.474 1.00 91.38 107 ASN A N 1
ATOM 840 C CA . ASN A 1 107 ? -3.211 14.324 -3.275 1.00 91.38 107 ASN A CA 1
ATOM 841 C C . ASN A 1 107 ? -3.160 13.080 -4.169 1.00 91.38 107 ASN A C 1
ATOM 843 O O . ASN A 1 107 ? -2.095 12.699 -4.645 1.00 91.38 107 ASN A O 1
ATOM 847 N N . TYR A 1 108 ? -4.314 12.459 -4.434 1.00 91.31 108 TYR A N 1
ATOM 848 C CA . TYR A 1 108 ? -4.373 11.226 -5.233 1.00 91.31 108 TYR A CA 1
ATOM 849 C C . TYR A 1 108 ? -3.825 11.403 -6.658 1.00 91.31 108 TYR A C 1
ATOM 851 O O . TYR A 1 108 ? -3.155 10.516 -7.174 1.00 91.31 108 TYR A O 1
ATOM 859 N N . HIS A 1 109 ? -4.038 12.572 -7.265 1.00 92.81 109 HIS A N 1
ATOM 860 C CA . HIS A 1 109 ? -3.555 12.887 -8.613 1.00 92.81 109 HIS A CA 1
ATOM 861 C C . HIS A 1 109 ? -2.077 13.297 -8.668 1.00 92.81 109 HIS A C 1
ATOM 863 O O . HIS A 1 109 ? -1.565 13.572 -9.749 1.00 92.81 109 HIS A O 1
ATOM 869 N N . HIS A 1 110 ? -1.380 13.358 -7.529 1.00 94.00 110 HIS A N 1
ATOM 870 C CA . HIS A 1 110 ? 0.034 13.707 -7.518 1.00 94.00 110 HIS A CA 1
ATOM 871 C C . HIS A 1 110 ? 0.866 12.543 -8.069 1.00 94.00 110 HIS A C 1
ATOM 873 O O . HIS A 1 110 ? 0.831 11.424 -7.547 1.00 94.00 110 HIS A O 1
ATOM 879 N N . THR A 1 111 ? 1.619 12.826 -9.127 1.00 95.06 111 THR A N 1
ATOM 880 C CA . THR A 1 111 ? 2.458 11.858 -9.834 1.00 95.06 111 THR A CA 1
ATOM 881 C C . THR A 1 111 ? 3.938 12.179 -9.696 1.00 95.06 111 THR A C 1
ATOM 883 O O . THR A 1 111 ? 4.290 13.350 -9.603 1.00 95.06 111 THR A O 1
ATOM 886 N N . CYS A 1 112 ? 4.794 11.168 -9.800 1.00 92.94 112 CYS A N 1
ATOM 887 C CA . CYS A 1 112 ? 6.227 11.322 -10.038 1.00 92.94 112 CYS A CA 1
ATOM 888 C C . CYS A 1 112 ? 6.627 10.629 -11.345 1.00 92.94 112 CYS A C 1
ATOM 890 O O . CYS A 1 112 ? 5.917 9.736 -11.819 1.00 92.94 112 CYS A O 1
ATOM 892 N N . ARG A 1 113 ? 7.756 11.047 -11.919 1.00 94.44 113 ARG A N 1
ATOM 893 C CA . ARG A 1 113 ? 8.400 10.350 -13.030 1.00 94.44 113 ARG A CA 1
ATOM 894 C C . ARG A 1 113 ? 9.467 9.411 -12.478 1.00 94.44 113 ARG A C 1
ATOM 896 O O . ARG A 1 113 ? 10.212 9.787 -11.572 1.00 94.44 113 ARG A O 1
ATOM 903 N N . VAL A 1 114 ? 9.492 8.188 -12.980 1.00 92.50 114 VAL A N 1
ATOM 904 C CA . VAL A 1 114 ? 10.497 7.184 -12.635 1.00 92.50 114 VAL A CA 1
ATOM 905 C C . VAL A 1 114 ? 10.949 6.486 -13.904 1.00 92.50 114 VAL A C 1
ATOM 907 O O . VAL A 1 114 ? 10.123 6.209 -14.769 1.00 92.50 114 VAL A O 1
ATOM 910 N N . THR A 1 115 ? 12.235 6.191 -13.987 1.00 92.69 115 THR A N 1
ATOM 911 C CA . THR A 1 115 ? 12.797 5.300 -14.994 1.00 92.69 115 THR A CA 1
ATOM 912 C C . THR A 1 115 ? 12.905 3.917 -14.372 1.00 92.69 115 THR A C 1
ATOM 914 O O . THR A 1 115 ? 13.458 3.770 -13.277 1.00 92.69 115 THR A O 1
ATOM 917 N N . ILE A 1 116 ? 12.322 2.921 -15.033 1.00 89.56 116 ILE A N 1
ATOM 918 C CA . ILE A 1 116 ? 12.362 1.519 -14.613 1.00 89.56 116 ILE A CA 1
ATOM 919 C C . ILE A 1 116 ? 12.928 0.732 -15.787 1.00 89.56 116 ILE A C 1
ATOM 921 O O . ILE A 1 116 ? 12.383 0.796 -16.889 1.00 89.56 116 ILE A O 1
ATOM 925 N N . ASP A 1 117 ? 14.049 0.054 -15.551 1.00 82.62 117 ASP A N 1
ATOM 926 C CA . ASP A 1 117 ? 14.928 -0.478 -16.597 1.00 82.62 117 ASP A CA 1
ATOM 927 C C . ASP A 1 117 ? 15.349 0.619 -17.596 1.00 82.62 117 ASP A C 1
ATOM 929 O O . ASP A 1 117 ? 16.273 1.381 -17.314 1.00 82.62 117 ASP A O 1
ATOM 933 N N . SER A 1 118 ? 14.657 0.736 -18.733 1.00 75.44 118 SER A N 1
ATOM 934 C CA . SER A 1 118 ? 14.885 1.747 -19.780 1.00 75.44 118 SER A CA 1
ATOM 935 C C . SER A 1 118 ? 13.637 2.567 -20.135 1.00 75.44 118 SER A C 1
ATOM 937 O O . SER A 1 118 ? 13.679 3.392 -21.049 1.00 75.44 118 SER A O 1
ATOM 939 N N . GLY A 1 119 ? 12.520 2.344 -19.435 1.00 87.00 119 GLY A N 1
ATOM 940 C CA . GLY A 1 119 ? 11.247 3.010 -19.691 1.00 87.00 119 GLY A CA 1
ATOM 941 C C . GLY A 1 119 ? 10.963 4.135 -18.703 1.00 87.00 119 GLY A C 1
ATOM 942 O O . GLY A 1 119 ? 11.093 3.957 -17.491 1.00 87.00 119 GLY A O 1
ATOM 943 N N . ASP A 1 120 ? 10.506 5.278 -19.216 1.00 92.38 120 ASP A N 1
ATOM 944 C CA . ASP A 1 120 ? 10.026 6.387 -18.395 1.00 92.38 120 ASP A CA 1
ATOM 945 C C . ASP A 1 120 ? 8.533 6.241 -18.100 1.00 92.38 120 ASP A C 1
ATOM 947 O O . ASP A 1 120 ? 7.678 6.220 -18.989 1.00 92.38 120 ASP A O 1
ATOM 951 N N . HIS A 1 121 ? 8.205 6.198 -16.813 1.00 94.12 121 HIS A N 1
ATOM 952 C CA . HIS A 1 121 ? 6.851 5.989 -16.325 1.00 94.12 121 HIS A CA 1
ATOM 953 C C . HIS A 1 121 ? 6.395 7.146 -15.441 1.00 94.12 121 HIS A C 1
ATOM 955 O O . HIS A 1 121 ? 7.121 7.649 -14.580 1.00 94.12 121 HIS A O 1
ATOM 961 N N . ARG A 1 122 ? 5.131 7.544 -15.606 1.00 95.25 122 ARG A N 1
ATOM 962 C CA . ARG A 1 122 ? 4.463 8.513 -14.733 1.00 95.25 122 ARG A CA 1
ATOM 963 C C . ARG A 1 122 ? 3.540 7.780 -13.769 1.00 95.25 122 ARG A C 1
ATOM 965 O O . ARG A 1 122 ? 2.464 7.333 -14.155 1.00 95.25 122 ARG A O 1
ATOM 972 N N . LEU A 1 123 ? 3.944 7.694 -12.507 1.00 94.94 123 LEU A N 1
ATOM 973 C CA . LEU A 1 123 ? 3.249 6.907 -11.487 1.00 94.94 123 LEU A CA 1
ATOM 974 C C . LEU A 1 123 ? 2.601 7.806 -10.436 1.00 94.94 123 LEU A C 1
ATOM 976 O O . LEU A 1 123 ? 3.142 8.858 -10.093 1.00 94.94 123 LEU A O 1
ATOM 980 N N . LYS A 1 124 ? 1.453 7.400 -9.881 1.00 95.38 124 LYS A N 1
ATOM 981 C CA . LYS A 1 124 ? 0.832 8.118 -8.758 1.00 95.38 124 LYS A CA 1
ATOM 982 C C . LYS A 1 124 ? 1.572 7.797 -7.468 1.00 95.38 124 LYS A C 1
ATOM 984 O O . LYS A 1 124 ? 1.653 6.644 -7.051 1.00 95.38 124 LYS A O 1
ATOM 989 N N . ILE A 1 125 ? 2.024 8.834 -6.768 1.00 94.69 125 ILE A N 1
ATOM 990 C CA . ILE A 1 125 ? 2.811 8.670 -5.537 1.00 94.69 125 ILE A CA 1
ATOM 991 C C . ILE A 1 125 ? 1.996 7.942 -4.464 1.00 94.69 125 ILE A C 1
ATOM 993 O O . ILE A 1 125 ? 2.531 7.122 -3.724 1.00 94.69 125 ILE A O 1
ATOM 997 N N . MET A 1 126 ? 0.685 8.203 -4.396 1.00 95.88 126 MET A N 1
ATOM 998 C CA . MET A 1 126 ? -0.186 7.535 -3.429 1.00 95.88 126 MET A CA 1
ATOM 999 C C . MET A 1 126 ? -0.256 6.016 -3.648 1.00 95.88 126 MET A C 1
ATOM 1001 O O . MET A 1 126 ? -0.304 5.273 -2.674 1.00 95.88 126 MET A O 1
ATOM 1005 N N . GLU A 1 127 ? -0.247 5.554 -4.899 1.00 96.75 127 GLU A N 1
ATOM 1006 C CA . GLU A 1 127 ? -0.265 4.121 -5.218 1.00 96.75 127 GLU A CA 1
ATOM 1007 C C . GLU A 1 127 ? 1.057 3.467 -4.794 1.00 96.75 127 GLU A C 1
ATOM 1009 O O . GLU A 1 127 ? 1.028 2.432 -4.127 1.00 96.75 127 GLU A O 1
ATOM 1014 N N . ILE A 1 128 ? 2.193 4.135 -5.042 1.00 96.19 128 ILE A N 1
ATOM 1015 C CA . ILE A 1 128 ? 3.525 3.673 -4.615 1.00 96.19 128 ILE A CA 1
ATOM 1016 C C . ILE A 1 128 ? 3.597 3.524 -3.092 1.00 96.19 128 ILE A C 1
ATOM 1018 O O . ILE A 1 128 ? 3.937 2.453 -2.593 1.00 96.19 128 ILE A O 1
ATOM 1022 N N . ILE A 1 129 ? 3.266 4.570 -2.326 1.00 95.56 129 ILE A N 1
ATOM 1023 C CA . ILE A 1 129 ? 3.425 4.529 -0.859 1.00 95.56 129 ILE A CA 1
ATOM 1024 C C . ILE A 1 129 ? 2.476 3.523 -0.202 1.00 95.56 129 ILE A C 1
ATOM 1026 O O . ILE A 1 129 ? 2.827 2.922 0.812 1.00 95.56 129 ILE A O 1
ATOM 1030 N N . VAL A 1 130 ? 1.274 3.335 -0.762 1.00 97.12 130 VAL A N 1
ATOM 1031 C CA . VAL A 1 130 ? 0.313 2.364 -0.233 1.00 97.12 130 VAL A CA 1
ATOM 1032 C C . VAL A 1 130 ? 0.786 0.949 -0.529 1.00 97.12 130 VAL A C 1
ATOM 1034 O O . VAL A 1 130 ? 0.807 0.129 0.386 1.00 97.12 130 VAL A O 1
ATOM 1037 N N . LEU A 1 131 ? 1.222 0.671 -1.759 1.00 97.56 131 LEU A N 1
ATOM 1038 C CA . LEU A 1 131 ? 1.745 -0.644 -2.114 1.00 97.56 131 LEU A CA 1
ATOM 1039 C C . LEU A 1 131 ? 3.035 -0.969 -1.350 1.00 97.56 131 LEU A C 1
ATOM 1041 O O . LEU A 1 131 ? 3.149 -2.068 -0.823 1.00 97.56 131 LEU A O 1
ATOM 1045 N N . SER A 1 132 ? 3.946 -0.009 -1.175 1.00 96.44 132 SER A N 1
ATOM 1046 C CA . SER A 1 132 ? 5.130 -0.165 -0.312 1.00 96.44 132 SER A CA 1
ATOM 1047 C C . SER A 1 132 ? 4.748 -0.482 1.143 1.00 96.44 132 SER A C 1
ATOM 1049 O O . SER A 1 132 ? 5.365 -1.330 1.796 1.00 96.44 132 SER A O 1
ATOM 1051 N N . GLY A 1 133 ? 3.674 0.135 1.647 1.00 96.06 133 GLY A N 1
ATOM 1052 C CA . GLY A 1 133 ? 3.086 -0.198 2.943 1.00 96.06 133 GLY A CA 1
ATOM 1053 C C . GLY A 1 133 ? 2.551 -1.630 3.020 1.00 96.06 133 GLY A C 1
ATOM 1054 O O . GLY A 1 133 ? 2.825 -2.334 3.987 1.00 96.06 133 GLY A O 1
ATOM 1055 N N . LEU A 1 134 ? 1.839 -2.095 1.995 1.00 96.69 134 LEU A N 1
ATOM 1056 C CA . LEU A 1 134 ? 1.354 -3.479 1.929 1.00 96.69 134 LEU A CA 1
ATOM 1057 C C . LEU A 1 134 ? 2.506 -4.483 1.797 1.00 96.69 134 LEU A C 1
ATOM 1059 O O . LEU A 1 134 ? 2.505 -5.515 2.462 1.00 96.69 134 LEU A O 1
ATOM 1063 N N . LEU A 1 135 ? 3.531 -4.155 1.012 1.00 96.00 135 LEU A N 1
ATOM 1064 C CA . LEU A 1 135 ? 4.750 -4.953 0.909 1.00 96.00 135 LEU A CA 1
ATOM 1065 C C . LEU A 1 135 ? 5.482 -5.042 2.248 1.00 96.00 135 LEU A C 1
ATOM 1067 O O . LEU A 1 135 ? 6.072 -6.075 2.527 1.00 96.00 135 LEU A O 1
ATOM 1071 N N . LYS A 1 136 ? 5.410 -4.020 3.112 1.00 95.50 136 LYS A N 1
ATOM 1072 C CA . LYS A 1 136 ? 5.940 -4.105 4.485 1.00 95.50 136 LYS A CA 1
ATOM 1073 C C . LYS A 1 136 ? 5.246 -5.189 5.311 1.00 95.50 136 LYS A C 1
ATOM 1075 O O . LYS A 1 136 ? 5.904 -5.815 6.129 1.00 95.50 136 LYS A O 1
ATOM 1080 N N . LEU A 1 137 ? 3.939 -5.381 5.127 1.00 93.94 137 LEU A N 1
ATOM 1081 C CA . LEU A 1 137 ? 3.186 -6.416 5.842 1.00 93.94 137 LEU A CA 1
ATOM 1082 C C . LEU A 1 137 ? 3.558 -7.820 5.362 1.00 93.94 137 LEU A C 1
ATOM 1084 O O . LEU A 1 137 ? 3.587 -8.748 6.161 1.00 93.94 137 LEU A O 1
ATOM 1088 N N . LYS A 1 138 ? 3.835 -7.974 4.062 1.00 94.06 138 LYS A N 1
ATOM 1089 C CA . LYS A 1 138 ? 4.176 -9.269 3.462 1.00 94.06 138 LYS A CA 1
ATOM 1090 C C . LYS A 1 138 ? 5.657 -9.637 3.595 1.00 94.06 138 LYS A C 1
ATOM 1092 O O . LYS A 1 138 ? 5.962 -10.803 3.804 1.00 94.06 138 LYS A O 1
ATOM 1097 N N . TYR A 1 139 ? 6.537 -8.647 3.461 1.00 93.62 139 TYR A N 1
ATOM 1098 C CA . TYR A 1 139 ? 7.996 -8.771 3.441 1.00 93.62 139 TYR A CA 1
ATOM 1099 C C . TYR A 1 139 ? 8.628 -7.796 4.454 1.00 93.62 139 TYR A C 1
ATOM 1101 O O . TYR A 1 139 ? 9.284 -6.816 4.063 1.00 93.62 139 TYR A O 1
ATOM 1109 N N . PRO A 1 140 ? 8.370 -7.975 5.765 1.00 93.94 140 PRO A N 1
ATOM 1110 C CA . PRO A 1 140 ? 8.861 -7.070 6.806 1.00 93.94 140 PRO A CA 1
ATOM 1111 C C . PRO A 1 140 ? 10.393 -7.005 6.882 1.00 93.94 140 PRO A C 1
ATOM 1113 O O . PRO A 1 140 ? 10.939 -5.968 7.265 1.00 93.94 140 PRO A O 1
ATOM 1116 N N . GLU A 1 141 ? 11.078 -8.074 6.479 1.00 94.06 141 GLU A N 1
ATOM 1117 C CA . GLU A 1 141 ? 12.535 -8.209 6.449 1.00 94.06 141 GLU A CA 1
ATOM 1118 C C . GLU A 1 141 ? 13.202 -7.376 5.346 1.00 94.06 141 GLU A C 1
ATOM 1120 O O . GLU A 1 141 ? 14.386 -7.048 5.437 1.00 94.06 141 GLU A O 1
ATOM 1125 N N . LYS A 1 142 ? 12.456 -6.994 4.301 1.00 92.75 142 LYS A N 1
ATOM 1126 C CA . LYS A 1 142 ? 13.012 -6.217 3.189 1.00 92.75 142 LYS A CA 1
ATOM 1127 C C . LYS A 1 142 ? 13.156 -4.735 3.558 1.00 92.75 142 LYS A C 1
ATOM 1129 O O . LYS A 1 142 ? 12.258 -4.139 4.177 1.00 92.75 142 LYS A O 1
ATOM 1134 N N . PRO A 1 143 ? 14.246 -4.073 3.126 1.00 91.94 143 PRO A N 1
ATOM 1135 C CA . PRO A 1 143 ? 14.461 -2.661 3.414 1.00 91.94 143 PRO A CA 1
ATOM 1136 C C . PRO A 1 143 ? 13.420 -1.774 2.715 1.00 91.94 143 PRO A C 1
ATOM 1138 O O . PRO A 1 143 ? 12.810 -2.148 1.714 1.00 91.94 143 PRO A O 1
ATOM 1141 N N . VAL A 1 144 ? 13.228 -0.557 3.237 1.00 89.75 144 VAL A N 1
ATOM 1142 C CA . VAL A 1 144 ? 12.243 0.406 2.704 1.00 89.75 144 VAL A CA 1
ATOM 1143 C C . VAL A 1 144 ? 12.497 0.724 1.229 1.00 89.75 144 VAL A C 1
ATOM 1145 O O . VAL A 1 144 ? 11.544 0.808 0.462 1.00 89.75 144 VAL A O 1
ATOM 1148 N N . ARG A 1 145 ? 13.770 0.861 0.830 1.00 90.62 145 ARG A N 1
ATOM 1149 C CA . ARG A 1 145 ? 14.156 1.108 -0.566 1.00 90.62 145 ARG A CA 1
ATOM 1150 C C . ARG A 1 145 ? 13.650 -0.002 -1.487 1.00 90.62 145 ARG A C 1
ATOM 1152 O O . ARG A 1 145 ? 12.889 0.289 -2.395 1.00 90.62 145 ARG A O 1
ATOM 1159 N N . TRP A 1 146 ? 13.947 -1.259 -1.155 1.00 92.56 146 TRP A N 1
ATOM 1160 C CA . TRP A 1 146 ? 13.472 -2.421 -1.911 1.00 92.56 146 TRP A CA 1
ATOM 1161 C C . TRP A 1 146 ? 11.946 -2.422 -2.061 1.00 92.56 146 TRP A C 1
ATOM 1163 O O . TRP A 1 146 ? 11.437 -2.636 -3.151 1.00 92.56 146 TRP A O 1
ATOM 1173 N N . ARG A 1 147 ? 11.196 -2.111 -0.992 1.00 93.62 147 ARG A N 1
ATOM 1174 C CA . ARG A 1 147 ? 9.721 -2.069 -1.043 1.00 93.62 147 ARG A CA 1
ATOM 1175 C C . ARG A 1 147 ? 9.179 -0.926 -1.902 1.00 93.62 147 ARG A C 1
ATOM 1177 O O . ARG A 1 147 ? 8.142 -1.091 -2.537 1.00 93.62 147 ARG A O 1
ATOM 1184 N N . ASN A 1 148 ? 9.855 0.221 -1.925 1.00 92.56 148 ASN A N 1
ATOM 1185 C CA . ASN A 1 148 ? 9.488 1.336 -2.799 1.00 92.56 148 ASN A CA 1
ATOM 1186 C C . ASN A 1 148 ? 9.772 1.009 -4.270 1.00 92.56 148 ASN A C 1
ATOM 1188 O O . ASN A 1 148 ? 8.914 1.265 -5.114 1.00 92.56 148 ASN A O 1
ATOM 1192 N N . ASP A 1 149 ? 10.931 0.414 -4.549 1.00 92.38 149 ASP A N 1
ATOM 1193 C CA . ASP A 1 149 ? 11.353 0.031 -5.898 1.00 92.38 149 ASP A CA 1
ATOM 1194 C C . ASP A 1 149 ? 10.436 -1.082 -6.437 1.00 92.38 149 ASP A C 1
ATOM 1196 O O . ASP A 1 149 ? 9.874 -0.950 -7.523 1.00 92.38 149 ASP A O 1
ATOM 1200 N N . ALA A 1 150 ? 10.140 -2.100 -5.620 1.00 93.94 150 ALA A N 1
ATOM 1201 C CA . ALA A 1 150 ? 9.155 -3.137 -5.926 1.00 93.94 150 ALA A CA 1
ATOM 1202 C C . ALA A 1 150 ? 7.767 -2.552 -6.210 1.00 93.94 150 ALA A C 1
ATOM 1204 O O . ALA A 1 150 ? 7.113 -2.933 -7.177 1.00 93.94 150 ALA A O 1
ATOM 1205 N N . ALA A 1 151 ? 7.303 -1.605 -5.388 1.00 95.38 151 ALA A N 1
ATOM 1206 C CA . ALA A 1 151 ? 6.011 -0.967 -5.605 1.00 95.38 151 ALA A CA 1
ATOM 1207 C C . ALA A 1 151 ? 5.966 -0.222 -6.947 1.00 95.38 151 ALA A C 1
ATOM 1209 O O . ALA A 1 151 ? 4.993 -0.359 -7.686 1.00 95.38 151 ALA A O 1
ATOM 1210 N N . ALA A 1 152 ? 7.010 0.543 -7.275 1.00 94.81 152 ALA A N 1
ATOM 1211 C CA . ALA A 1 152 ? 7.103 1.243 -8.552 1.00 94.81 152 ALA A CA 1
ATOM 1212 C C . ALA A 1 152 ? 7.131 0.261 -9.739 1.00 94.81 152 ALA A C 1
ATOM 1214 O O . ALA A 1 152 ? 6.357 0.434 -10.682 1.00 94.81 152 ALA A O 1
ATOM 1215 N N . ALA A 1 153 ? 7.936 -0.802 -9.648 1.00 93.88 153 ALA A N 1
ATOM 1216 C CA . ALA A 1 153 ? 8.035 -1.859 -10.653 1.00 93.88 153 ALA A CA 1
ATOM 1217 C C . ALA A 1 153 ? 6.697 -2.576 -10.887 1.00 93.88 153 ALA A C 1
ATOM 1219 O O . ALA A 1 153 ? 6.258 -2.704 -12.028 1.00 93.88 153 ALA A O 1
ATOM 1220 N N . ILE A 1 154 ? 5.990 -2.967 -9.822 1.00 94.62 154 ILE A N 1
ATOM 1221 C CA . ILE A 1 154 ? 4.677 -3.623 -9.924 1.00 94.62 154 ILE A CA 1
ATOM 1222 C C . ILE A 1 154 ? 3.649 -2.701 -10.587 1.00 94.62 154 ILE A C 1
ATOM 1224 O O . ILE A 1 154 ? 2.824 -3.166 -11.373 1.00 94.62 154 ILE A O 1
ATOM 1228 N N . ILE A 1 155 ? 3.662 -1.404 -10.267 1.00 94.69 155 ILE A N 1
ATOM 1229 C CA . ILE A 1 155 ? 2.709 -0.450 -10.849 1.00 94.69 155 ILE A CA 1
ATOM 1230 C C . ILE A 1 155 ? 3.004 -0.230 -12.338 1.00 94.69 155 ILE A C 1
ATOM 1232 O O . ILE A 1 155 ? 2.064 -0.148 -13.127 1.00 94.69 155 ILE A O 1
ATOM 1236 N N . ALA A 1 156 ? 4.278 -0.136 -12.724 1.00 93.69 156 ALA A N 1
ATOM 1237 C CA . ALA A 1 156 ? 4.673 0.142 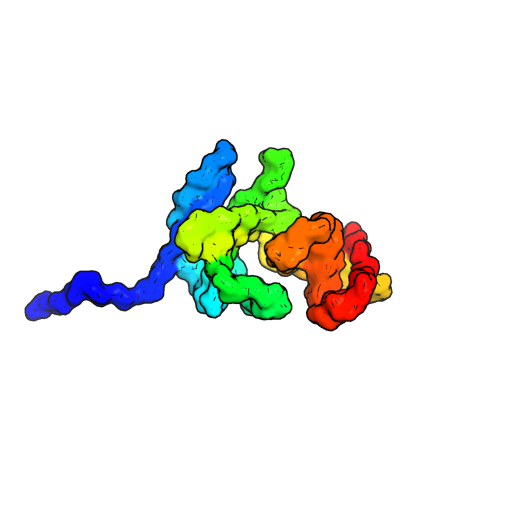-14.103 1.00 93.69 156 ALA A CA 1
ATOM 1238 C C . ALA A 1 156 ? 4.616 -1.088 -15.021 1.00 93.69 156 ALA A C 1
ATOM 1240 O O . ALA A 1 156 ? 4.102 -0.999 -16.133 1.00 93.69 156 ALA A O 1
ATOM 1241 N N . LEU A 1 157 ? 5.131 -2.226 -14.553 1.00 91.75 157 LEU A N 1
ATOM 1242 C CA . LEU A 1 157 ? 5.368 -3.433 -15.354 1.00 91.75 157 LEU A CA 1
ATOM 1243 C C . LEU A 1 157 ? 4.433 -4.597 -14.979 1.00 91.75 157 LEU A C 1
ATOM 1245 O O . LEU A 1 157 ? 4.379 -5.615 -15.669 1.00 91.75 157 LEU A O 1
ATOM 1249 N N . GLY A 1 158 ? 3.666 -4.463 -13.894 1.00 91.75 158 GLY A N 1
ATOM 1250 C CA . GLY A 1 158 ? 2.751 -5.490 -13.404 1.00 91.75 158 GLY A CA 1
ATOM 1251 C C . GLY A 1 158 ? 3.385 -6.477 -12.418 1.00 91.75 158 GLY A C 1
ATOM 1252 O O . GLY A 1 158 ? 4.578 -6.458 -12.128 1.00 91.75 158 GLY A O 1
ATOM 1253 N N . TRP A 1 159 ? 2.552 -7.382 -11.893 1.00 90.75 159 TRP A N 1
ATOM 1254 C CA . TRP A 1 159 ? 2.903 -8.294 -10.790 1.00 90.75 159 TRP A CA 1
ATOM 1255 C C . TRP A 1 159 ? 3.937 -9.369 -11.135 1.00 90.75 159 TRP A C 1
ATOM 1257 O O . TRP A 1 159 ? 4.546 -9.913 -10.220 1.00 90.75 159 TRP A O 1
ATOM 1267 N N . LYS A 1 160 ? 4.158 -9.661 -12.425 1.00 85.56 160 LYS A N 1
ATOM 1268 C CA . LYS A 1 160 ? 5.150 -10.658 -12.864 1.00 85.56 160 LYS A CA 1
ATOM 1269 C C . LY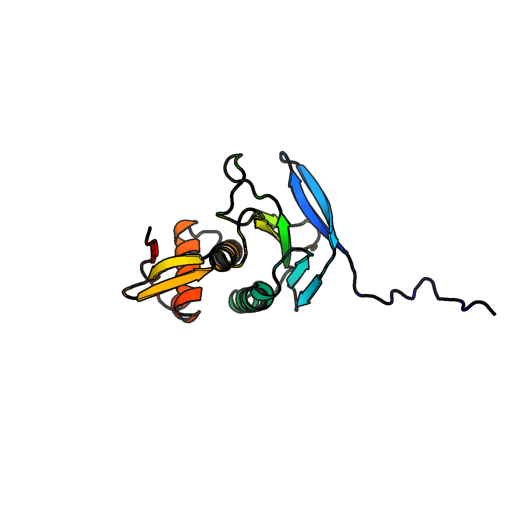S A 1 160 ? 6.584 -10.273 -12.483 1.00 85.56 160 LYS A C 1
ATOM 1271 O O . LYS A 1 160 ? 7.433 -11.140 -12.360 1.00 85.56 160 LYS A O 1
ATOM 1276 N N . THR A 1 161 ? 6.842 -8.993 -12.218 1.00 82.88 161 THR A N 1
ATOM 1277 C CA . THR A 1 161 ? 8.146 -8.507 -11.730 1.00 82.88 161 THR A CA 1
ATOM 1278 C C . THR A 1 161 ? 8.537 -9.041 -10.352 1.00 82.88 161 THR A C 1
ATOM 1280 O O . THR A 1 161 ? 9.693 -8.939 -9.962 1.00 82.88 161 THR A O 1
ATOM 1283 N N . MET A 1 162 ? 7.594 -9.619 -9.605 1.00 79.94 162 MET A N 1
ATOM 1284 C CA . MET A 1 162 ? 7.875 -10.285 -8.330 1.00 79.94 162 MET A CA 1
ATOM 1285 C C . MET A 1 162 ? 8.295 -11.751 -8.499 1.00 79.94 162 MET A C 1
ATOM 1287 O O . MET A 1 162 ? 8.709 -12.370 -7.523 1.00 79.94 162 MET A O 1
ATOM 1291 N N . GLU A 1 163 ? 8.155 -12.317 -9.701 1.00 78.69 163 GLU A N 1
ATOM 1292 C CA . GLU A 1 163 ? 8.542 -13.700 -10.017 1.00 78.69 163 GLU A CA 1
ATOM 1293 C C . GLU A 1 163 ? 10.021 -13.796 -10.433 1.00 78.69 163 GLU A C 1
ATOM 1295 O O . GLU A 1 163 ? 10.591 -14.883 -10.438 1.00 78.69 163 GLU A O 1
ATOM 1300 N N . THR A 1 164 ? 10.656 -12.666 -10.760 1.00 72.00 164 THR A N 1
ATOM 1301 C CA . THR A 1 164 ? 12.075 -12.582 -11.120 1.00 72.00 164 THR A CA 1
ATOM 1302 C C . THR A 1 164 ? 12.961 -12.437 -9.881 1.00 72.00 164 THR A C 1
ATOM 1304 O O . THR A 1 164 ? 12.630 -11.689 -8.963 1.00 72.00 164 THR A O 1
ATOM 1307 N N . GLU A 1 165 ? 14.117 -13.113 -9.863 1.00 66.31 165 GLU A N 1
ATOM 1308 C CA . GLU A 1 165 ? 15.053 -13.100 -8.720 1.00 66.31 165 GLU A CA 1
ATOM 1309 C C . GLU A 1 165 ? 15.555 -11.694 -8.356 1.00 66.31 165 GLU A C 1
ATOM 1311 O O . GLU A 1 165 ? 15.786 -11.400 -7.182 1.00 66.31 165 GLU A O 1
ATOM 1316 N N . ASN A 1 166 ? 15.676 -10.811 -9.351 1.00 75.75 166 ASN A N 1
ATOM 1317 C CA . ASN A 1 166 ? 16.108 -9.431 -9.173 1.00 75.75 166 ASN A CA 1
ATOM 1318 C C . ASN A 1 166 ? 14.993 -8.463 -9.573 1.00 75.75 166 ASN A C 1
ATOM 1320 O O . ASN A 1 166 ? 14.394 -8.596 -10.640 1.00 75.75 166 ASN A O 1
ATOM 1324 N N . LEU A 1 167 ? 14.731 -7.475 -8.713 1.00 79.88 167 LEU A N 1
ATOM 1325 C CA . LEU A 1 167 ? 13.855 -6.360 -9.060 1.00 79.88 167 LEU A CA 1
ATOM 1326 C C . LEU A 1 167 ? 14.529 -5.473 -10.114 1.00 79.88 167 LEU A C 1
ATOM 1328 O O . LEU A 1 167 ? 15.744 -5.270 -10.032 1.00 79.88 167 LEU A O 1
ATOM 1332 N N . PRO A 1 168 ? 13.751 -4.895 -11.044 1.00 79.88 168 PRO A N 1
ATOM 1333 C CA . PRO A 1 168 ? 14.274 -3.935 -12.002 1.00 79.88 168 PRO A CA 1
ATOM 1334 C C . PRO A 1 168 ? 14.800 -2.691 -11.282 1.00 79.88 168 PRO A C 1
ATOM 1336 O O . PRO A 1 168 ? 14.297 -2.295 -10.222 1.00 79.88 168 PRO A O 1
ATOM 1339 N N . SER A 1 169 ? 15.817 -2.061 -11.863 1.00 81.44 169 SER A N 1
ATOM 1340 C CA . SER A 1 169 ? 16.401 -0.843 -11.302 1.00 81.44 169 SER A CA 1
ATOM 1341 C C . SER A 1 169 ? 15.411 0.312 -11.428 1.00 81.44 169 SER A C 1
ATOM 1343 O O . SER A 1 169 ? 14.902 0.579 -12.515 1.00 81.44 169 SER A O 1
ATOM 1345 N N . VAL A 1 170 ? 15.152 1.011 -10.320 1.00 85.12 170 VAL A N 1
ATOM 1346 C CA . VAL A 1 170 ? 14.229 2.152 -10.273 1.00 85.12 170 VAL A CA 1
ATOM 1347 C C . VAL A 1 170 ? 14.998 3.429 -9.962 1.00 85.12 170 VAL A C 1
ATOM 1349 O O . VAL A 1 170 ? 15.638 3.552 -8.914 1.00 85.12 170 VAL A O 1
ATOM 1352 N N . TYR A 1 171 ? 14.884 4.409 -10.853 1.00 85.19 171 TYR A N 1
ATOM 1353 C CA . TYR A 1 171 ? 15.476 5.733 -10.701 1.00 85.19 171 TYR A CA 1
ATOM 1354 C C . TYR A 1 171 ? 14.384 6.788 -10.739 1.00 85.19 171 TYR A C 1
ATOM 1356 O O . TYR A 1 171 ? 13.462 6.726 -11.548 1.00 85.19 171 TYR A O 1
ATOM 1364 N N . ARG A 1 172 ? 14.458 7.773 -9.848 1.00 80.81 172 ARG A N 1
ATOM 1365 C CA . ARG A 1 172 ? 13.527 8.897 -9.876 1.00 80.81 172 ARG A CA 1
ATOM 1366 C C . ARG A 1 172 ? 14.076 9.959 -10.815 1.00 80.81 172 ARG A C 1
ATOM 1368 O O . ARG A 1 172 ? 15.206 10.395 -10.630 1.00 80.81 172 ARG A O 1
ATOM 1375 N N . LEU A 1 173 ? 13.258 10.377 -11.771 1.00 69.75 173 LEU A N 1
ATOM 1376 C CA . LEU A 1 173 ? 13.543 11.555 -12.576 1.00 69.75 173 LEU A CA 1
ATOM 1377 C C . LEU A 1 173 ? 13.119 12.770 -11.748 1.00 69.75 173 LEU A C 1
ATOM 1379 O O . LEU A 1 173 ? 11.960 12.838 -11.313 1.00 69.75 173 LEU A O 1
ATOM 1383 N N . GLU A 1 174 ? 14.081 13.640 -11.441 1.00 58.34 174 GLU A N 1
ATOM 1384 C CA . GLU A 1 174 ? 13.844 14.903 -10.728 1.00 58.34 174 GLU A CA 1
ATOM 1385 C C . GLU A 1 174 ? 12.927 15.842 -11.522 1.00 58.34 174 GLU A C 1
ATOM 1387 O O . GLU A 1 174 ? 13.041 15.899 -12.769 1.00 58.34 174 GLU A O 1
#

Foldseek 3Di:
DPDDDDPPPPPDDPQWDFAWDQDVNDTDTDIFGWDDDDQLETEGPPPDPVCPVVLVVLCVLLVVRPAREYEYEDFDDDPNDGDQQAWDWDADPDRNGIYTYHYPVFDQPDWFWKAWQHDIDTGGSSQLRSQLVSCCVRCVVDDSVVSSLQSVQCRPPNDCQVVDPDHTDMDTDD